Protein 3Q69 (pdb70)

Nearest PDB structures (foldseek):
  3q69-assembly1_A  TM=1.010E+00  e=1.338E-18  Lactobacillus acidophilus
  2lfi-assembly1_A  TM=8.486E-01  e=1.215E-15  Lactobacillus acidophilus
  4mt5-assembly2_B  TM=7.818E-01  e=1.293E-05  Limosilactobacillus reuteri subsp. suis
  3i57-assembly2_B  TM=7.419E-01  e=9.147E-06  L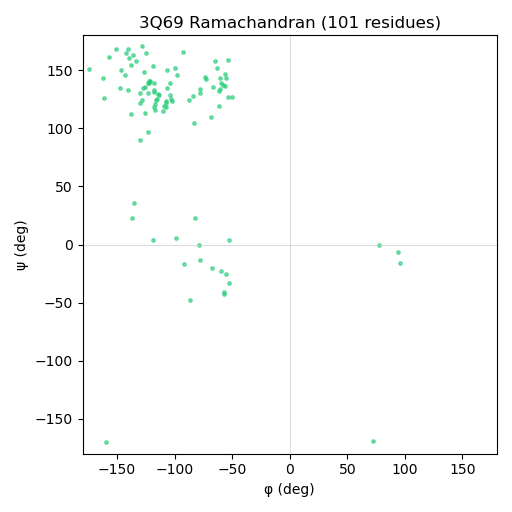imosilactobacillus reuteri
  4gex-assembly2_B  TM=3.179E-01  e=3.537E-01  Caenorhabditis elegans

Sequence (103 aa):
IEPIKRTQVVTQTIHYRYEDGAVAHDDHVVSLIFTQSGKRDLTNGKEIWDSKWSLTQTFEALPSPVIIGYTADKPVGPDEVTVDSKNFLDKQNREETVIYSAN

B-factor: mean 25.32, std 8.47, range [8.2, 62.04]

InterPro domains:
  IPR041495 Mub B2-like domain [PF17966] (75-165)
  IPR041495 Mub B2-like domain [PF17966] (186-284)

Secondary structure (DSSP, 8-state):
-EEEEEEEEEEEEEEEEETTS-EEEEEEEEEEEEEEEEEE-TTT--EE--TT-EEEEEE---PPPP-TTEEES-----EEEEEEGGGTT----EEEEEEEEE-

Foldseek 3Di:
DAKDKDKDKAKEWEFEAAPVRHGPDDIDMDMDMDMFMWDADPPPGDTDGDQFAKDKDWDDDDQDDDDPQKDWPPSDDRDIDMAGPVCNPDHDYHYDYIYIYGD

Organism: Lactobacillus acidophilus (strain ATCC 700396 / NCK56 / N2 / NCFM) (NCBI:txid272621)

Radius of gyration: 19.58 Å; Cα contacts (8 Å, |Δi|>4): 209; chains: 1; bounding box: 27×24×64 Å

CATH classification: 2.60.40.4300

Solvent-accessible surface area: 6991 Å² total

Structure (mmCIF, N/CA/C/O backbone):
data_3Q69
#
_entry.id   3Q69
#
_cell.length_a   61.789
_cell.length_b   24.855
_cell.length_c   83.363
_cell.angle_alpha   90.00
_cell.angle_beta   108.53
_cell.angle_gamma   90.00
#
_symmetry.space_group_name_H-M   'C 1 2 1'
#
loop_
_entity.id
_entity.type
_entity.pdbx_description
1 polymer 'probable Zn binding protein'
2 water water
#
loop_
_atom_site.group_PDB
_atom_site.id
_atom_site.type_symbol
_atom_site.label_atom_id
_atom_site.label_alt_id
_atom_site.label_comp_id
_atom_site.label_asym_id
_atom_site.label_entity_id
_atom_site.label_seq_id
_atom_site.pdbx_PDB_ins_code
_atom_site.Cartn_x
_atom_site.Cartn_y
_atom_site.Cartn_z
_atom_site.occupancy
_atom_site.B_iso_or_equiv
_atom_site.auth_seq_id
_atom_site.auth_comp_id
_atom_site.auth_asym_id
_atom_site.auth_atom_id
_atom_site.pdbx_PDB_model_num
ATOM 9 N N . ILE A 1 2 ? 20.315 20.769 17.739 1.00 31.27 2 ILE A N 1
ATOM 10 C CA . ILE A 1 2 ? 19.497 20.550 18.923 1.00 28.79 2 ILE A CA 1
ATOM 11 C C . ILE A 1 2 ? 20.184 21.075 20.185 1.00 26.53 2 ILE A C 1
ATOM 12 O O . ILE A 1 2 ? 21.416 21.206 20.238 1.00 27.43 2 ILE A O 1
ATOM 17 N N . GLU A 1 3 ? 19.377 21.356 21.205 1.00 23.82 3 GLU A N 1
ATOM 18 C CA . GLU A 1 3 ? 19.893 21.844 22.473 1.00 21.68 3 GLU A CA 1
ATOM 19 C C . GLU A 1 3 ? 19.375 20.952 23.599 1.00 22.42 3 GLU A C 1
ATOM 20 O O . GLU A 1 3 ? 18.274 20.384 23.515 1.00 19.23 3 GLU A O 1
ATOM 26 N N . PRO A 1 4 ? 20.171 20.798 24.665 1.00 20.54 4 PRO A N 1
ATOM 27 C CA . PRO A 1 4 ? 19.730 19.966 25.779 1.00 21.65 4 PRO A CA 1
ATOM 28 C C . PRO A 1 4 ? 18.648 20.665 26.599 1.00 20.43 4 PRO A C 1
ATOM 29 O O . PRO A 1 4 ? 18.655 21.895 26.757 1.00 21.92 4 PRO A O 1
ATOM 33 N N . ILE A 1 5 ? 17.705 19.877 27.099 1.00 19.21 5 ILE A N 1
ATOM 34 C CA . ILE A 1 5 ? 16.629 20.402 27.931 1.00 17.19 5 ILE A CA 1
ATOM 35 C C . ILE A 1 5 ? 16.418 19.354 29.026 1.00 18.07 5 ILE A C 1
ATOM 36 O O . ILE A 1 5 ? 16.957 18.244 28.943 1.00 17.15 5 ILE A O 1
ATOM 41 N N . LYS A 1 6 ? 15.662 19.700 30.058 1.00 17.90 6 LYS A N 1
ATOM 42 C CA . LYS A 1 6 ? 15.436 18.758 31.138 1.00 15.55 6 LYS A CA 1
ATOM 43 C C . LYS A 1 6 ? 14.165 19.097 31.885 1.00 16.35 6 LYS A C 1
ATOM 44 O O . LYS A 1 6 ? 13.622 20.205 31.755 1.00 14.55 6 LYS A O 1
ATOM 50 N N . ARG A 1 7 ? 13.653 18.119 32.623 1.00 13.83 7 ARG A N 1
ATOM 51 C CA . ARG A 1 7 ? 12.444 18.334 33.406 1.00 15.16 7 ARG A CA 1
ATOM 52 C C . ARG A 1 7 ? 12.578 17.563 34.712 1.00 17.08 7 ARG A C 1
ATOM 53 O O . ARG A 1 7 ? 13.186 16.496 34.760 1.00 13.28 7 ARG A O 1
ATOM 61 N N . THR A 1 8 ? 12.009 18.124 35.774 1.00 15.55 8 THR A N 1
ATOM 62 C CA . THR A 1 8 ? 12.088 17.526 37.098 1.00 15.89 8 THR A CA 1
ATOM 63 C C . THR A 1 8 ? 10.752 17.243 37.770 1.00 17.61 8 THR A C 1
ATOM 64 O O . THR A 1 8 ? 9.820 18.027 37.707 1.00 18.19 8 THR A O 1
ATOM 68 N N . GLN A 1 9 ? 10.685 16.092 38.412 1.00 17.05 9 GLN A N 1
ATOM 69 C CA . GLN A 1 9 ? 9.520 15.655 39.152 1.00 18.83 9 GLN A CA 1
ATOM 70 C C . GLN A 1 9 ? 10.034 15.404 40.562 1.00 17.90 9 GLN A C 1
ATOM 71 O O . GLN A 1 9 ? 11.043 14.738 40.745 1.00 17.32 9 GLN A O 1
ATOM 77 N N . VAL A 1 10 ? 9.351 15.960 41.554 1.00 16.20 10 VAL A N 1
ATOM 78 C CA . VAL A 1 10 ? 9.731 15.775 42.941 1.00 16.47 10 VAL A CA 1
ATOM 79 C C . VAL A 1 10 ? 8.617 15.033 43.663 1.00 16.85 10 VAL A C 1
ATOM 80 O O . VAL A 1 10 ? 7.481 15.477 43.641 1.00 17.21 10 VAL A O 1
ATOM 84 N N . VAL A 1 11 ? 8.946 13.908 44.292 1.00 15.88 11 VAL A N 1
ATOM 85 C CA . VAL A 1 11 ? 7.966 13.141 45.034 1.00 14.34 11 VAL A CA 1
ATOM 86 C C . VAL A 1 11 ? 8.339 13.177 46.501 1.00 16.21 11 VAL A C 1
ATOM 87 O O . VAL A 1 11 ? 9.468 12.882 46.865 1.00 15.46 11 VAL A O 1
ATOM 91 N N . THR A 1 12 ? 7.390 13.524 47.355 1.00 17.56 12 THR A N 1
ATOM 92 C CA . THR A 1 12 ? 7.706 13.593 48.759 1.00 19.00 12 THR A CA 1
ATOM 93 C C . THR A 1 12 ? 6.883 12.625 49.583 1.00 18.30 12 THR A C 1
ATOM 94 O O . THR A 1 12 ? 5.788 12.249 49.217 1.00 20.57 12 THR A O 1
ATOM 98 N N . GLN A 1 13 ? 7.439 12.233 50.717 1.00 17.96 13 GLN A N 1
ATOM 99 C CA . GLN A 1 13 ? 6.780 11.334 51.648 1.00 20.79 13 GLN A CA 1
ATOM 100 C C . GLN A 1 13 ? 6.576 12.089 52.956 1.00 21.05 13 GLN A C 1
ATOM 101 O O . GLN A 1 13 ? 7.533 12.567 53.551 1.00 21.18 13 GLN A O 1
ATOM 107 N N . THR A 1 14 ? 5.324 12.207 53.383 1.00 21.03 14 THR A N 1
ATOM 108 C CA . THR A 1 14 ? 4.991 12.901 54.623 1.00 19.77 14 THR A CA 1
ATOM 109 C C . THR A 1 14 ? 4.351 11.940 55.609 1.00 19.71 14 THR A C 1
ATOM 110 O O . THR A 1 14 ? 3.270 11.421 55.372 1.00 19.40 14 THR A O 1
ATOM 114 N N . ILE A 1 15 ? 5.037 11.718 56.722 1.00 20.87 15 ILE A N 1
ATOM 115 C CA . ILE A 1 15 ? 4.567 10.829 57.772 1.00 21.12 15 ILE A CA 1
ATOM 116 C C . ILE A 1 15 ? 4.098 11.609 59.003 1.00 22.20 15 ILE A C 1
ATOM 117 O O . ILE A 1 15 ? 4.866 12.366 59.600 1.00 22.94 15 ILE A O 1
ATOM 122 N N . HIS A 1 16 ? 2.838 11.408 59.381 1.00 22.13 16 HIS A N 1
ATOM 123 C CA . HIS A 1 16 ? 2.258 12.086 60.533 1.00 23.07 16 HIS A CA 1
ATOM 124 C C . HIS A 1 16 ? 2.299 11.155 61.737 1.00 24.27 16 HIS A C 1
ATOM 125 O O . HIS A 1 16 ? 2.158 9.928 61.600 1.00 22.33 16 HIS A O 1
ATOM 132 N N . TYR A 1 17 ? 2.501 11.739 62.915 1.00 24.81 17 TYR A N 1
ATOM 133 C CA . TYR A 1 17 ? 2.554 10.969 64.148 1.00 25.55 17 TYR A CA 1
ATOM 134 C C . TYR A 1 17 ? 1.549 11.569 65.124 1.00 26.30 17 TYR A C 1
ATOM 135 O O . TYR A 1 17 ? 1.705 12.696 65.568 1.00 26.71 17 TYR A O 1
ATOM 144 N N . ARG A 1 18 ? 0.507 10.808 65.432 1.00 27.48 18 ARG A N 1
ATOM 145 C CA . ARG A 1 18 ? -0.535 11.259 66.340 1.00 28.36 18 ARG A CA 1
ATOM 146 C C . ARG A 1 18 ? -0.950 10.184 67.341 1.00 28.82 18 ARG A C 1
ATOM 147 O O . ARG A 1 18 ? -0.658 8.992 67.165 1.00 27.48 18 ARG A O 1
ATOM 155 N N . TYR A 1 19 ? -1.624 10.618 68.402 1.00 29.77 19 TYR A N 1
ATOM 156 C CA . TYR A 1 19 ? -2.128 9.698 69.416 1.00 30.59 19 TYR A CA 1
ATOM 157 C C . TYR A 1 19 ? -3.546 9.378 68.959 1.00 31.01 19 TYR A C 1
ATOM 158 O O . TYR A 1 19 ? -4.084 10.068 68.091 1.00 29.97 19 TYR A O 1
ATOM 167 N N . GLU A 1 20 ? -4.149 8.338 69.524 1.00 33.65 20 GLU A N 1
ATOM 168 C CA . GLU A 1 20 ? -5.508 7.961 69.146 1.00 34.63 20 GLU A CA 1
ATOM 169 C C . GLU A 1 20 ? -6.485 9.127 69.235 1.00 33.98 20 GLU A C 1
ATOM 170 O O . GLU A 1 20 ? -7.421 9.216 68.442 1.00 33.45 20 GLU A O 1
ATOM 176 N N . ASP A 1 21 ? -6.255 10.025 70.189 1.00 33.11 21 ASP A N 1
ATOM 177 C CA . ASP A 1 21 ? -7.127 11.175 70.378 1.00 33.79 21 ASP A CA 1
ATOM 178 C C . ASP A 1 21 ? -6.877 12.295 69.372 1.00 33.92 21 ASP A C 1
ATOM 179 O O . ASP A 1 21 ? -7.542 13.334 69.413 1.00 33.97 21 ASP A O 1
ATOM 184 N N . GLY A 1 22 ? -5.912 12.088 68.480 1.00 33.47 22 GLY A N 1
ATOM 185 C CA . GLY A 1 22 ? -5.627 13.079 67.458 1.00 33.73 22 GLY A CA 1
ATOM 186 C C . GLY A 1 22 ? -4.521 14.043 67.834 1.00 34.93 22 GLY A C 1
ATOM 187 O O . GLY A 1 22 ? -4.093 14.866 67.028 1.00 35.31 22 GLY A O 1
ATOM 188 N N . ALA A 1 23 ? -4.059 13.953 69.073 1.00 34.76 23 ALA A N 1
ATOM 189 C CA . ALA A 1 23 ? -2.995 14.828 69.549 1.00 34.66 23 ALA A CA 1
ATOM 190 C C . ALA A 1 23 ? -1.703 14.505 68.814 1.00 34.12 23 ALA A C 1
ATOM 191 O O . ALA A 1 23 ? -1.362 13.340 68.637 1.00 33.36 23 ALA A O 1
ATOM 193 N N . VAL A 1 24 ? -0.999 15.540 68.373 1.00 32.89 24 VAL A N 1
ATOM 194 C CA . VAL A 1 24 ? 0.263 15.358 67.667 1.00 34.34 24 VAL A CA 1
ATOM 195 C C . VAL A 1 24 ? 1.244 14.668 68.597 1.00 33.57 24 VAL A C 1
ATOM 196 O O . VAL A 1 24 ? 1.575 15.195 69.662 1.00 33.70 24 VAL A O 1
ATOM 200 N N . ALA A 1 25 ? 1.709 13.489 68.200 1.00 32.27 25 ALA A N 1
ATOM 201 C CA . ALA A 1 25 ? 2.638 12.749 69.032 1.00 32.12 25 ALA A CA 1
ATOM 202 C C . ALA A 1 25 ? 4.102 13.036 68.717 1.00 32.75 25 ALA A C 1
ATOM 203 O O . ALA A 1 25 ? 4.977 12.734 69.529 1.00 32.79 25 ALA A O 1
ATOM 205 N N . HIS A 1 26 ? 4.368 13.619 67.551 1.00 33.05 26 HIS A N 1
ATOM 206 C CA . HIS A 1 26 ? 5.738 13.926 67.154 1.00 33.31 26 HIS A CA 1
ATOM 207 C C . HIS A 1 26 ? 5.739 14.707 65.832 1.00 33.46 26 HIS A C 1
ATOM 208 O O . HIS A 1 26 ? 4.828 14.540 65.007 1.00 34.42 26 HIS A O 1
ATOM 215 N N . ASP A 1 27 ? 6.750 15.547 65.613 1.00 31.42 27 ASP A N 1
ATOM 216 C CA . ASP A 1 27 ? 6.807 16.323 64.368 1.00 30.69 27 ASP A CA 1
ATOM 217 C C . ASP A 1 27 ? 6.755 15.408 63.142 1.00 28.48 27 ASP A C 1
ATOM 218 O O . ASP A 1 27 ? 7.282 14.292 63.155 1.00 27.00 27 ASP A O 1
ATOM 223 N N . ASP A 1 28 ? 6.140 15.901 62.076 1.00 27.46 28 ASP A N 1
ATOM 224 C CA . ASP A 1 28 ? 6.021 15.129 60.858 1.00 27.78 28 ASP A CA 1
ATOM 225 C C . ASP A 1 28 ? 7.406 14.846 60.280 1.00 26.61 28 ASP A C 1
ATOM 226 O O . ASP A 1 28 ? 8.350 15.621 60.489 1.00 23.59 28 ASP A O 1
ATOM 231 N N . HIS A 1 29 ? 7.519 13.732 59.559 1.00 25.01 29 HIS A N 1
ATOM 232 C CA . HIS A 1 29 ? 8.776 13.368 58.926 1.00 24.43 29 HIS A CA 1
ATOM 233 C C . HIS A 1 29 ? 8.591 13.536 57.433 1.00 23.74 29 HIS A C 1
ATOM 234 O O . HIS A 1 29 ? 7.777 12.854 56.831 1.00 23.16 29 HIS A O 1
ATOM 241 N N . VAL A 1 30 ? 9.318 14.476 56.843 1.00 22.27 30 VAL A N 1
ATOM 242 C CA . VAL A 1 30 ? 9.212 14.719 55.411 1.00 21.91 30 VAL A CA 1
ATOM 243 C C . VAL A 1 30 ? 10.523 14.472 54.696 1.00 22.15 30 VAL A C 1
ATOM 244 O O . VAL A 1 30 ? 11.572 14.901 55.165 1.00 22.72 30 VAL A O 1
ATOM 248 N N . VAL A 1 31 ? 10.446 13.745 53.581 1.00 22.01 31 VAL A N 1
ATOM 249 C CA . VAL A 1 31 ? 11.597 13.442 52.741 1.00 20.13 31 VAL A CA 1
ATOM 250 C C . VAL A 1 31 ? 11.163 13.556 51.293 1.00 17.62 31 VAL A C 1
ATOM 251 O O . VAL A 1 31 ? 9.976 13.462 50.954 1.00 16.39 31 VAL A O 1
ATOM 255 N N . SER A 1 32 ? 12.141 13.714 50.425 1.00 18.71 32 SER A N 1
ATOM 256 C CA . SER A 1 32 ? 11.823 13.908 49.035 1.00 18.77 32 SER A CA 1
ATOM 257 C C . SER A 1 32 ? 12.708 13.133 48.095 1.00 17.71 32 SER A C 1
ATOM 258 O O . SER A 1 32 ? 13.842 12.799 48.420 1.00 16.43 32 SER A O 1
ATOM 261 N N . LEU A 1 33 ? 12.179 12.853 46.915 1.00 14.35 33 LEU A N 1
ATOM 262 C CA . LEU A 1 33 ? 12.926 12.134 45.893 1.00 14.15 33 LEU A CA 1
ATOM 263 C C . LEU A 1 33 ? 12.806 12.997 44.642 1.00 12.94 33 LEU A C 1
ATOM 264 O O . LEU A 1 33 ? 11.702 13.341 44.195 1.00 15.66 33 LEU A O 1
ATOM 269 N N . ILE A 1 34 ? 13.951 13.364 44.085 1.00 13.25 34 ILE A N 1
ATOM 270 C CA . ILE A 1 34 ? 13.983 14.222 42.910 1.00 13.43 34 ILE A CA 1
ATOM 271 C C . ILE A 1 34 ? 14.378 13.422 41.664 1.00 13.33 34 ILE A C 1
ATOM 272 O O . ILE A 1 34 ? 15.420 12.782 41.619 1.00 12.15 34 ILE A O 1
ATOM 277 N N . PHE A 1 35 ? 13.515 13.476 40.656 1.00 11.05 35 PHE A N 1
ATOM 278 C CA . PHE A 1 35 ? 13.700 12.763 39.397 1.00 12.13 35 PHE A CA 1
ATOM 279 C C . PHE A 1 35 ? 13.878 13.763 38.254 1.00 10.73 35 PHE A C 1
ATOM 280 O O . PHE A 1 35 ? 13.031 14.641 38.036 1.00 8.92 35 PHE A O 1
ATOM 288 N N . THR A 1 36 ? 14.969 13.628 37.513 1.00 8.20 36 THR A N 1
ATOM 289 C CA . THR A 1 36 ? 15.226 14.545 36.420 1.00 10.96 36 THR A CA 1
ATOM 290 C C . THR A 1 36 ? 15.564 13.804 35.144 1.00 12.29 36 THR A C 1
ATOM 291 O O . THR A 1 36 ? 16.508 13.025 35.103 1.00 15.01 36 THR A O 1
ATOM 295 N N . GLN A 1 37 ? 14.773 14.039 34.104 1.00 11.51 37 GLN A N 1
ATOM 296 C CA . GLN A 1 37 ? 15.011 13.429 32.804 1.00 13.81 37 GLN A CA 1
ATOM 297 C C . GLN A 1 37 ? 15.603 14.456 31.855 1.00 16.09 37 GLN A C 1
ATOM 298 O O . GLN A 1 37 ? 15.192 15.632 31.853 1.00 14.58 37 GLN A O 1
ATOM 304 N N . SER A 1 38 ? 16.588 14.018 31.073 1.00 14.32 38 SER A N 1
ATOM 305 C CA . SER A 1 38 ? 17.233 14.871 30.084 1.00 16.28 38 SER A CA 1
ATOM 306 C C . SER A 1 38 ? 16.652 14.590 28.701 1.00 17.49 38 SER A C 1
ATOM 307 O O . SER A 1 38 ? 16.181 13.498 28.413 1.00 19.66 38 SER A O 1
ATOM 310 N N . GLY A 1 39 ? 16.689 15.601 27.847 1.00 14.22 39 GLY A N 1
ATOM 311 C CA . GLY A 1 39 ? 16.164 15.474 26.501 1.00 15.50 39 GLY A CA 1
ATOM 312 C C . GLY A 1 39 ? 16.767 16.545 25.609 1.00 15.20 39 GLY A C 1
ATOM 313 O O . GLY A 1 39 ? 17.699 17.241 25.995 1.00 15.18 39 GLY A O 1
ATOM 314 N N . LYS A 1 40 ? 16.222 16.686 24.408 1.00 18.14 40 LYS A N 1
ATOM 315 C CA . LYS A 1 40 ? 16.715 17.674 23.468 1.00 19.00 40 LYS A CA 1
ATOM 316 C C . LYS A 1 40 ? 15.559 18.449 22.860 1.00 18.10 40 LYS A C 1
ATOM 317 O O . LYS A 1 40 ? 14.431 17.983 22.852 1.00 18.37 40 LYS A O 1
ATOM 323 N N . ARG A 1 41 ? 15.859 19.636 22.352 1.00 15.89 41 ARG A N 1
ATOM 324 C CA . ARG A 1 41 ? 14.877 20.462 21.677 1.00 16.29 41 ARG A CA 1
ATOM 325 C C . ARG A 1 41 ? 15.473 20.820 20.323 1.00 16.20 41 ARG A C 1
ATOM 326 O O . ARG A 1 41 ? 16.637 21.185 20.225 1.00 18.77 41 ARG A O 1
ATOM 334 N N . ASP A 1 42 ? 14.676 20.710 19.276 1.00 17.54 42 ASP A N 1
ATOM 335 C CA . ASP A 1 42 ? 15.162 21.050 17.959 1.00 19.94 42 ASP A CA 1
ATOM 336 C C . ASP A 1 42 ? 15.146 22.581 17.894 1.00 21.24 42 ASP A C 1
ATOM 337 O O . ASP A 1 42 ? 14.150 23.226 18.237 1.00 19.87 42 ASP A O 1
ATOM 342 N N . LEU A 1 43 ? 16.262 23.164 17.472 1.00 23.22 43 LEU A N 1
ATOM 343 C CA . LEU A 1 43 ? 16.364 24.614 17.401 1.00 24.56 43 LEU A CA 1
ATOM 344 C C . LEU A 1 43 ? 15.644 25.180 16.177 1.00 25.20 43 LEU A C 1
ATOM 345 O O . LEU A 1 43 ? 15.388 26.383 16.091 1.00 23.83 43 LEU A O 1
ATOM 350 N N . THR A 1 44 ? 15.294 24.297 15.245 1.00 25.55 44 THR A N 1
ATOM 351 C CA . THR A 1 44 ? 14.631 24.697 14.011 1.00 26.05 44 THR A CA 1
ATOM 352 C C . THR A 1 44 ? 13.115 24.801 14.109 1.00 26.05 44 THR A C 1
ATOM 353 O O . THR A 1 44 ? 12.539 25.793 13.677 1.00 25.36 44 THR A O 1
ATOM 357 N N . ASN A 1 45 ? 12.472 23.786 14.680 1.00 24.23 45 ASN A N 1
ATOM 358 C CA . ASN A 1 45 ? 11.017 23.775 14.780 1.00 22.93 45 ASN A CA 1
ATOM 359 C C . ASN A 1 45 ? 10.453 23.730 16.199 1.00 21.73 45 ASN A C 1
ATOM 360 O O . ASN A 1 45 ? 9.238 23.641 16.378 1.00 23.10 45 ASN A O 1
ATOM 365 N N . GLY A 1 46 ? 11.326 23.779 17.200 1.00 19.17 46 GLY A N 1
ATOM 366 C CA . GLY A 1 46 ? 10.869 23.756 18.582 1.00 17.99 46 GLY A CA 1
ATOM 367 C C . GLY A 1 46 ? 10.435 22.412 19.161 1.00 18.51 46 GLY A C 1
ATOM 368 O O . GLY A 1 46 ? 10.076 22.335 20.327 1.00 21.11 46 GLY A O 1
ATOM 369 N N . LYS A 1 47 ? 10.481 21.346 18.376 1.00 16.16 47 LYS A N 1
ATOM 370 C CA . LYS A 1 47 ? 10.095 20.029 18.876 1.00 19.25 47 LYS A CA 1
ATOM 371 C C . LYS A 1 47 ? 10.979 19.563 20.043 1.00 16.72 47 LYS A C 1
ATOM 372 O O . LYS A 1 47 ? 12.206 19.626 19.984 1.00 14.56 47 LYS A O 1
ATOM 378 N N . GLU A 1 48 ? 10.345 19.094 21.106 1.00 17.57 48 GLU A N 1
ATOM 379 C CA . GLU A 1 48 ? 11.069 18.609 22.267 1.00 19.39 48 GLU A CA 1
ATOM 380 C C . GLU A 1 48 ? 11.050 17.088 22.189 1.00 19.80 48 GLU A C 1
ATOM 381 O O . GLU A 1 48 ? 9.989 16.480 22.119 1.00 20.58 48 GLU A O 1
ATOM 387 N N . ILE A 1 49 ? 12.229 16.477 22.191 1.00 19.35 49 ILE A N 1
ATOM 388 C CA . ILE A 1 49 ? 12.327 15.029 22.075 1.00 20.16 49 ILE A CA 1
ATOM 389 C C . ILE A 1 49 ? 12.723 14.338 23.370 1.00 18.55 49 ILE A C 1
ATOM 390 O O . I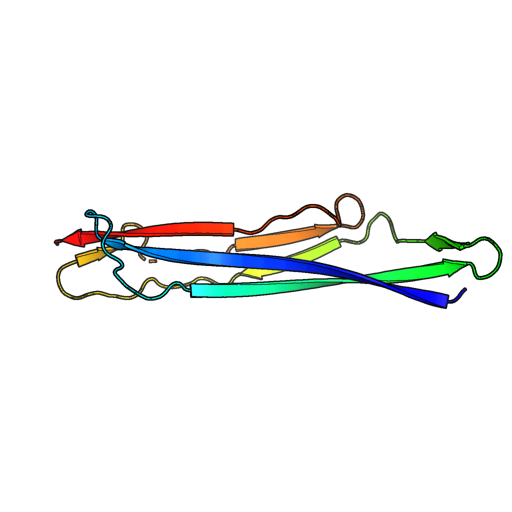LE A 1 49 ? 13.790 14.598 23.912 1.00 14.65 49 ILE A O 1
ATOM 395 N N . TRP A 1 50 ? 11.838 13.484 23.875 1.00 18.70 50 TRP A N 1
ATOM 396 C CA . TRP A 1 50 ? 12.102 12.755 25.113 1.00 21.41 50 TRP A CA 1
ATOM 397 C C . TRP A 1 50 ? 12.130 11.244 24.870 1.00 23.08 50 TRP A C 1
ATOM 398 O O . TRP A 1 50 ? 11.308 10.738 24.125 1.00 23.62 50 TRP A O 1
ATOM 409 N N . ASP A 1 51 ? 13.064 10.520 25.485 1.00 25.46 51 ASP A N 1
ATOM 410 C CA . ASP A 1 51 ? 13.101 9.067 25.297 1.00 25.97 51 ASP A CA 1
ATOM 411 C C . ASP A 1 51 ? 11.866 8.451 25.960 1.00 26.89 51 ASP A C 1
ATOM 412 O O . ASP A 1 51 ? 11.752 8.409 27.189 1.00 25.97 51 ASP A O 1
ATOM 417 N N . SER A 1 52 ? 10.952 7.968 25.127 1.00 27.27 52 SER A N 1
ATOM 418 C CA . SER A 1 52 ? 9.700 7.375 25.582 1.00 28.38 52 SER A CA 1
ATOM 419 C C . SER A 1 52 ? 9.809 6.224 26.574 1.00 27.86 52 SER A C 1
ATOM 420 O O . SER A 1 52 ? 8.876 5.973 27.359 1.00 27.98 52 SER A O 1
ATOM 423 N N . LYS A 1 53 ? 10.943 5.533 26.549 1.00 27.65 53 LYS A N 1
ATOM 424 C CA . LYS A 1 53 ? 11.143 4.395 27.431 1.00 27.57 53 LYS A CA 1
ATOM 425 C C . LYS A 1 53 ? 11.963 4.744 28.673 1.00 26.62 53 LYS A C 1
ATOM 426 O O . LYS A 1 53 ? 12.300 3.857 29.452 1.00 25.57 53 LYS A O 1
ATOM 432 N N . TRP A 1 54 ? 12.281 6.027 28.861 1.00 23.30 54 TRP A N 1
ATOM 433 C CA . TRP A 1 54 ? 13.042 6.459 30.033 1.00 21.82 54 TRP A CA 1
ATOM 434 C C . TRP A 1 54 ? 12.232 6.108 31.265 1.00 17.51 54 TRP A C 1
ATOM 435 O O . TRP A 1 54 ? 11.019 6.235 31.286 1.00 15.96 54 TRP A O 1
ATOM 446 N N . SER A 1 55 ? 12.927 5.708 32.314 1.00 16.65 55 SER A N 1
ATOM 447 C CA . SER A 1 55 ? 12.288 5.318 33.562 1.00 15.62 55 SER A CA 1
ATOM 448 C C . SER A 1 55 ? 13.334 5.347 34.679 1.00 14.77 55 SER A C 1
ATOM 449 O O . SER A 1 55 ? 14.483 5.001 34.459 1.00 14.68 55 SER A O 1
ATOM 452 N N . LEU A 1 56 ? 12.924 5.760 35.871 1.00 12.43 56 LEU A N 1
ATOM 453 C CA . LEU A 1 56 ? 13.835 5.859 36.991 1.00 11.20 56 LEU A CA 1
ATOM 454 C C . LEU A 1 56 ? 13.089 5.559 38.275 1.00 11.65 56 LEU A C 1
ATOM 455 O O . LEU A 1 56 ? 11.983 6.043 38.526 1.00 13.38 56 LEU A O 1
ATOM 460 N N . THR A 1 57 ? 13.728 4.746 39.096 1.00 12.83 57 THR A N 1
ATOM 461 C CA . THR A 1 57 ? 13.158 4.328 40.346 1.00 12.88 57 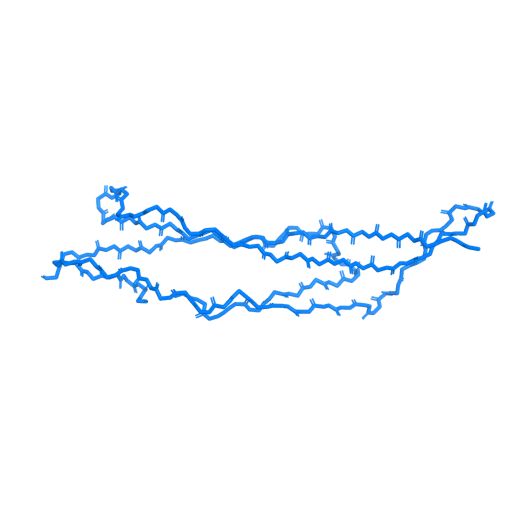THR A CA 1
ATOM 462 C C . THR A 1 57 ? 14.067 4.703 41.493 1.00 11.42 57 THR A C 1
ATOM 463 O O . THR A 1 57 ? 15.296 4.614 41.384 1.00 10.26 57 THR A O 1
ATOM 467 N N . GLN A 1 58 ? 13.464 5.137 42.594 1.00 9.33 58 GLN A N 1
ATOM 468 C CA . GLN A 1 58 ? 14.228 5.504 43.787 1.00 12.21 58 GLN A CA 1
ATOM 469 C C . GLN A 1 58 ? 13.383 5.013 44.972 1.00 14.16 58 GLN A C 1
ATOM 470 O O . GLN A 1 58 ? 12.180 4.748 44.839 1.00 13.69 58 GLN A O 1
ATOM 476 N N . THR A 1 59 ? 14.001 4.946 46.138 1.00 17.74 59 THR A N 1
ATOM 477 C CA . THR A 1 59 ? 13.301 4.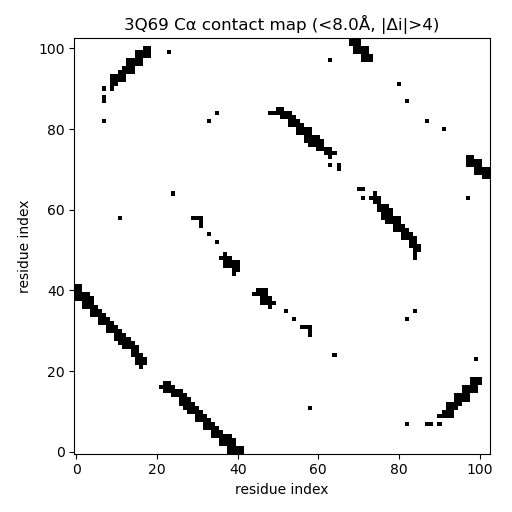452 47.305 1.00 19.48 59 THR A CA 1
ATOM 478 C C . THR A 1 59 ? 13.311 5.359 48.508 1.00 20.01 59 THR A C 1
ATOM 479 O O . THR A 1 59 ? 14.343 5.916 48.873 1.00 22.27 59 THR A O 1
ATOM 483 N N . PHE A 1 60 ? 12.142 5.492 49.115 1.00 19.73 60 PHE A N 1
ATOM 484 C CA . PHE A 1 60 ? 11.977 6.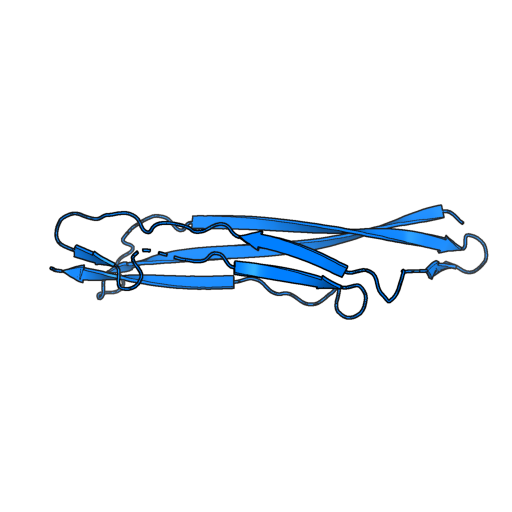242 50.348 1.00 19.52 60 PHE A CA 1
ATOM 485 C C . PHE A 1 60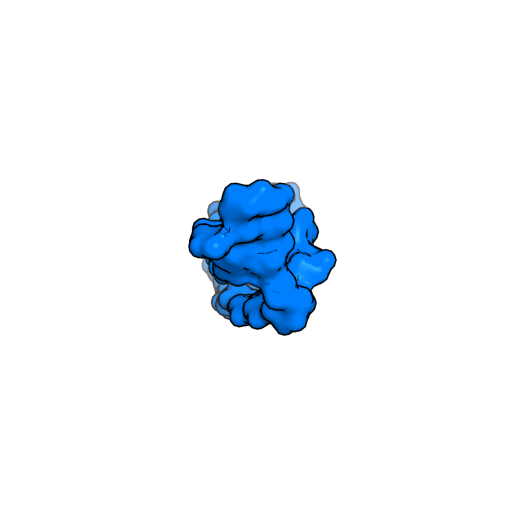 ? 12.384 5.163 51.357 1.00 20.72 60 PHE A C 1
ATOM 486 O O . PHE A 1 60 ? 11.618 4.225 51.591 1.00 21.50 60 PHE A O 1
ATOM 494 N N . GLU A 1 61 ? 13.581 5.263 51.926 1.00 19.81 61 GLU A N 1
ATOM 495 C CA . GLU A 1 61 ? 14.055 4.252 52.878 1.00 20.95 61 GLU A CA 1
ATOM 496 C C . GLU A 1 61 ? 13.116 3.980 54.057 1.00 20.47 61 GLU A C 1
ATOM 497 O O . GLU A 1 61 ? 12.275 4.816 54.413 1.00 18.73 61 GLU A O 1
ATOM 503 N N . ALA A 1 62 ? 13.291 2.808 54.666 1.00 19.37 62 ALA A N 1
ATOM 504 C CA . ALA A 1 62 ? 12.491 2.407 55.817 1.00 19.87 62 ALA A CA 1
ATOM 505 C C . ALA A 1 62 ? 12.640 3.486 56.883 1.00 19.88 62 ALA A C 1
ATOM 506 O O . ALA A 1 62 ? 13.741 3.972 57.128 1.00 17.94 62 ALA A O 1
ATOM 508 N N . LEU A 1 63 ? 11.528 3.855 57.510 1.00 19.84 63 LEU A N 1
ATOM 509 C CA . LEU A 1 63 ? 11.520 4.901 58.523 1.00 20.20 63 LEU A CA 1
ATOM 510 C C . LEU A 1 63 ? 10.957 4.364 59.837 1.00 21.14 63 LEU A C 1
ATOM 511 O O . LEU A 1 63 ? 9.738 4.288 60.023 1.00 20.07 63 LEU A O 1
ATOM 516 N N . PRO A 1 64 ? 11.837 3.954 60.760 1.00 22.49 64 PRO A N 1
ATOM 517 C CA . PRO A 1 64 ? 11.376 3.429 62.048 1.00 23.48 64 PRO A CA 1
ATOM 518 C C . PRO A 1 64 ? 10.571 4.501 62.786 1.00 23.97 64 PRO A C 1
ATOM 519 O O . PRO A 1 64 ? 10.984 5.653 62.874 1.00 24.26 64 PRO A O 1
ATOM 523 N N . SER A 1 65 ? 9.420 4.121 63.321 1.00 26.21 65 SER A N 1
ATOM 524 C CA . SER A 1 65 ? 8.582 5.077 64.043 1.00 27.49 65 SER A CA 1
ATOM 525 C C . SER A 1 65 ? 9.184 5.439 65.405 1.00 29.17 65 SER A C 1
ATOM 526 O O . SER A 1 65 ? 9.766 4.586 66.090 1.00 28.20 65 SER A O 1
ATOM 529 N N . PRO A 1 66 ? 9.064 6.710 65.809 1.00 29.68 66 PRO A N 1
ATOM 530 C CA . PRO A 1 66 ? 9.615 7.118 67.103 1.00 33.14 66 PRO A CA 1
ATOM 531 C C . PRO A 1 66 ? 9.003 6.303 68.228 1.00 34.90 66 PRO A C 1
ATOM 532 O O . PRO A 1 66 ? 7.801 6.054 68.239 1.00 36.21 66 PRO A O 1
ATOM 536 N N . VAL A 1 67 ? 9.836 5.877 69.167 1.00 37.05 67 VAL A N 1
ATOM 537 C CA . VAL A 1 67 ? 9.350 5.112 70.310 1.00 38.10 67 VAL A CA 1
ATOM 538 C C . VAL A 1 67 ? 8.932 6.094 71.391 1.00 37.83 67 VAL A C 1
ATOM 539 O O . VAL A 1 67 ? 9.716 6.951 71.797 1.00 37.22 67 VAL A O 1
ATOM 543 N N . ILE A 1 68 ? 7.685 5.978 71.835 1.00 38.00 68 ILE A N 1
ATOM 544 C CA . ILE A 1 68 ? 7.143 6.855 72.866 1.00 36.74 68 ILE A CA 1
ATOM 545 C C . ILE A 1 68 ? 6.760 6.014 74.077 1.00 36.98 68 ILE A C 1
ATOM 546 O O . ILE A 1 68 ? 5.909 5.119 73.989 1.00 36.45 68 ILE A O 1
ATOM 551 N N . ILE A 1 69 ? 7.410 6.298 75.200 1.00 36.90 69 ILE A N 1
ATOM 552 C CA . ILE A 1 69 ? 7.173 5.576 76.447 1.00 37.51 69 ILE A CA 1
ATOM 553 C C . ILE A 1 69 ? 5.696 5.563 76.848 1.00 36.59 69 ILE A C 1
ATOM 554 O O . ILE A 1 69 ? 5.061 6.612 76.933 1.00 36.49 69 ILE A O 1
ATOM 559 N N . GLY A 1 70 ? 5.160 4.369 77.093 1.00 35.21 70 GLY A N 1
ATOM 560 C CA . GLY A 1 70 ? 3.769 4.243 77.494 1.00 37.19 70 GLY A CA 1
ATOM 561 C C . GLY A 1 70 ? 2.804 3.945 76.364 1.00 36.83 70 GLY A C 1
ATOM 562 O O . GLY A 1 70 ? 1.671 3.524 76.612 1.00 37.65 70 GLY A O 1
ATOM 563 N N . TYR A 1 71 ? 3.248 4.152 75.126 1.00 37.42 71 TYR A N 1
ATOM 564 C CA . TYR A 1 71 ? 2.412 3.915 73.954 1.00 37.95 71 TYR A CA 1
ATOM 565 C C . TYR A 1 71 ? 3.103 3.030 72.934 1.00 38.89 71 TYR A C 1
ATOM 566 O O . TYR A 1 71 ? 4.290 2.735 73.057 1.00 38.76 71 TYR A O 1
ATOM 575 N N . THR A 1 72 ? 2.349 2.605 71.926 1.00 38.36 72 THR A N 1
ATOM 576 C CA . THR A 1 72 ? 2.887 1.759 70.867 1.00 39.04 72 THR A CA 1
ATOM 577 C C . THR A 1 72 ? 2.282 2.204 69.531 1.00 37.75 72 THR A C 1
ATOM 578 O O . THR A 1 72 ? 1.066 2.398 69.416 1.00 37.61 72 THR A O 1
ATOM 582 N N . ALA A 1 73 ? 3.136 2.365 68.523 1.00 36.57 73 ALA A N 1
ATOM 583 C CA . ALA A 1 73 ? 2.700 2.809 67.196 1.00 35.06 73 ALA A CA 1
ATOM 584 C C . ALA A 1 73 ? 2.065 1.680 66.396 1.00 34.18 73 ALA A C 1
ATOM 585 O O . ALA A 1 73 ? 2.613 0.575 66.341 1.00 33.45 73 ALA A O 1
ATOM 587 N N . ASP A 1 74 ? 0.919 1.953 65.773 1.00 31.49 74 ASP A N 1
ATOM 588 C CA . ASP A 1 74 ? 0.261 0.929 64.975 1.00 3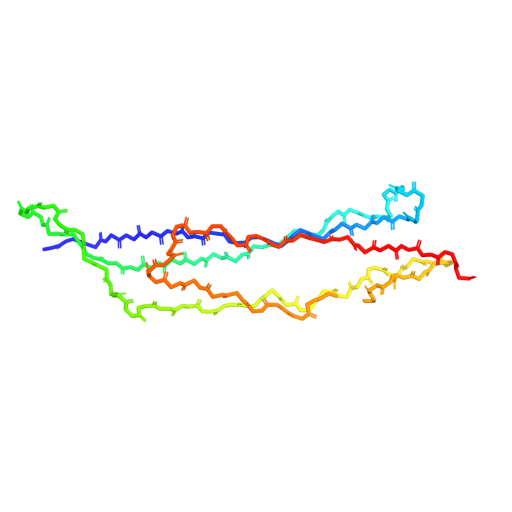0.77 74 ASP A CA 1
ATOM 589 C C . ASP A 1 74 ? 1.170 0.456 63.846 1.00 30.24 74 ASP A C 1
ATOM 590 O O . ASP A 1 74 ? 1.007 -0.643 63.340 1.00 29.52 74 ASP A O 1
ATOM 595 N N . LYS A 1 75 ? 2.133 1.290 63.467 1.00 28.69 75 LYS A N 1
ATOM 596 C CA . LYS A 1 75 ? 3.096 0.960 62.415 1.00 30.67 75 LYS A CA 1
ATOM 597 C C . LYS A 1 75 ? 4.505 1.256 62.952 1.00 30.97 75 LYS A C 1
ATOM 598 O O . LYS A 1 75 ? 5.028 2.362 62.790 1.00 29.59 75 LYS A O 1
ATOM 604 N N . PRO A 1 76 ? 5.140 0.257 63.590 1.00 31.87 76 PRO A N 1
ATOM 605 C CA . PRO A 1 76 ? 6.485 0.415 64.153 1.00 31.82 76 PRO A CA 1
ATOM 606 C C . PRO A 1 76 ? 7.508 0.942 63.148 1.00 32.06 76 PRO A C 1
ATOM 607 O O . PRO A 1 76 ? 8.511 1.545 63.524 1.00 31.73 76 PRO A O 1
ATOM 619 N N . VAL A 1 78 ? 7.733 2.447 58.819 1.00 27.04 78 VAL A N 1
ATOM 620 C CA . VAL A 1 78 ? 7.134 2.750 57.532 1.00 25.69 78 VAL A CA 1
ATOM 621 C C . VAL A 1 78 ? 8.110 2.506 56.390 1.00 25.20 78 VAL A C 1
ATOM 622 O O . VAL A 1 78 ? 9.314 2.654 56.559 1.00 25.47 78 VAL A O 1
ATOM 626 N N . GLY A 1 79 ? 7.582 2.141 55.225 1.00 24.62 79 GLY A N 1
ATOM 627 C CA . GLY A 1 79 ? 8.430 1.884 54.073 1.00 22.29 79 GLY A CA 1
ATOM 628 C C . GLY A 1 79 ? 9.181 0.587 54.250 1.00 22.16 79 GLY A C 1
ATOM 629 O O . GLY A 1 79 ? 8.852 -0.166 55.161 1.00 23.87 79 GLY A O 1
ATOM 630 N N . PRO A 1 80 ? 10.174 0.278 53.400 1.00 20.35 80 PRO A N 1
ATOM 631 C CA . PRO A 1 80 ? 10.639 1.093 52.269 1.00 19.87 80 PRO A CA 1
ATOM 632 C C . PRO A 1 80 ? 9.547 1.237 51.201 1.00 20.64 80 PRO A C 1
ATOM 633 O O . PRO A 1 80 ? 8.627 0.402 51.106 1.00 19.15 80 PRO A O 1
ATOM 637 N N . ASP A 1 81 ? 9.660 2.274 50.378 1.00 19.04 81 ASP A N 1
ATOM 638 C CA . ASP A 1 81 ? 8.664 2.515 49.341 1.00 19.72 81 ASP A CA 1
ATOM 639 C C . ASP A 1 81 ? 9.339 2.930 48.042 1.00 20.23 81 ASP A C 1
ATOM 640 O O . ASP A 1 81 ? 9.943 4.014 47.961 1.00 19.54 81 ASP A O 1
ATOM 645 N N . GLU A 1 82 ? 9.261 2.063 47.035 1.00 19.93 82 GLU A N 1
ATOM 646 C CA . GLU A 1 82 ? 9.869 2.358 45.744 1.00 18.04 82 GLU A CA 1
ATOM 647 C C . GLU A 1 82 ? 8.946 3.197 44.875 1.00 17.95 82 GLU A C 1
ATOM 648 O O . GLU A 1 82 ? 7.768 2.839 44.644 1.00 17.71 82 GLU A O 1
ATOM 654 N N . VAL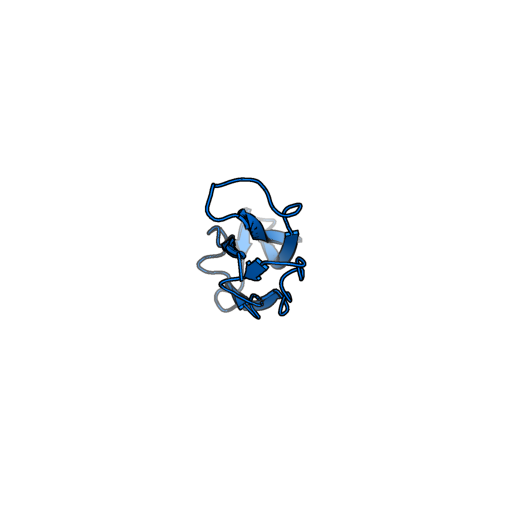 A 1 83 ? 9.494 4.305 44.377 1.00 14.35 83 VAL A N 1
ATOM 655 C CA . VAL A 1 83 ? 8.745 5.219 43.526 1.00 12.62 83 VAL A CA 1
ATOM 656 C C . VAL A 1 83 ? 9.398 5.279 42.157 1.00 12.92 83 VAL A C 1
ATOM 657 O O . VAL A 1 83 ? 10.601 5.433 42.054 1.00 10.21 83 VAL A O 1
ATOM 661 N N . THR A 1 84 ? 8.593 5.128 41.116 1.00 13.58 84 THR A N 1
ATOM 662 C CA . THR A 1 84 ? 9.080 5.167 39.754 1.00 14.85 84 THR A CA 1
ATOM 663 C C . THR A 1 84 ? 8.393 6.275 38.970 1.00 14.96 84 THR A C 1
ATOM 664 O O . THR A 1 84 ? 7.191 6.529 39.118 1.00 13.83 84 THR A O 1
ATOM 668 N N . VAL A 1 85 ? 9.187 6.942 38.144 1.00 15.45 85 VAL A N 1
ATOM 669 C CA . VAL A 1 85 ? 8.702 8.019 37.303 1.00 15.39 85 VAL A CA 1
ATOM 670 C C . VAL A 1 85 ? 9.217 7.671 35.922 1.00 15.16 85 VAL A C 1
ATOM 671 O O . VAL A 1 85 ? 10.389 7.367 35.750 1.00 17.65 85 VAL A O 1
ATOM 675 N N . ASP A 1 86 ? 8.338 7.696 34.939 1.00 16.35 86 ASP A N 1
ATOM 676 C CA . ASP A 1 86 ? 8.725 7.377 33.573 1.00 20.70 86 ASP A CA 1
ATOM 677 C C . ASP A 1 86 ? 8.333 8.534 32.664 1.00 21.41 86 ASP A C 1
ATOM 678 O O . ASP A 1 86 ? 7.543 9.423 33.027 1.00 21.48 86 ASP A O 1
ATOM 683 N N . SER A 1 87 ? 8.902 8.529 31.471 1.00 22.24 87 SER A N 1
ATOM 684 C CA . SER A 1 87 ? 8.624 9.592 30.522 1.00 24.13 87 SER A CA 1
ATOM 685 C C . SER A 1 87 ? 7.141 9.786 30.167 1.00 24.86 87 SER A C 1
ATOM 686 O O . SER A 1 87 ? 6.667 10.917 30.068 1.00 21.25 87 SER A O 1
ATOM 689 N N . LYS A 1 88 ? 6.411 8.687 29.995 1.00 25.99 88 LYS A N 1
ATOM 690 C CA . LYS A 1 88 ? 4.990 8.732 29.627 1.00 28.98 88 LYS A CA 1
ATOM 691 C C . LYS A 1 88 ? 4.025 9.279 30.660 1.00 30.15 88 LYS A C 1
ATOM 692 O O . LYS A 1 88 ? 2.912 9.671 30.315 1.00 32.90 88 LYS A O 1
ATOM 698 N N . ASN A 1 89 ? 4.430 9.298 31.920 1.00 28.49 89 ASN A N 1
ATOM 699 C CA . ASN A 1 89 ? 3.561 9.794 32.980 1.00 28.25 89 ASN A CA 1
ATOM 700 C C . ASN A 1 89 ? 4.409 10.694 33.868 1.00 24.57 89 ASN A C 1
ATOM 701 O O . ASN A 1 89 ? 4.216 10.755 35.090 1.00 24.78 89 ASN A O 1
ATOM 706 N N . PHE A 1 90 ? 5.332 11.416 33.242 1.00 22.15 90 PHE A N 1
ATOM 707 C CA . PHE A 1 90 ? 6.234 12.279 33.998 1.00 20.87 90 PHE A CA 1
ATOM 708 C C . PHE A 1 90 ? 5.546 13.330 34.866 1.00 24.04 90 PHE A C 1
ATOM 709 O O . PHE A 1 90 ? 5.918 13.536 36.028 1.00 23.06 90 PHE A O 1
ATOM 717 N N . LEU A 1 91 ? 4.521 13.972 34.315 1.00 25.00 91 LEU A N 1
ATOM 718 C CA . LEU A 1 91 ? 3.814 15.048 35.020 1.00 30.57 91 LEU A CA 1
ATOM 719 C C . LEU A 1 91 ? 2.746 14.627 36.025 1.00 32.54 91 LEU A C 1
ATOM 720 O O . LEU A 1 91 ? 1.846 15.415 36.329 1.00 34.54 91 LEU A O 1
ATOM 725 N N . ASP A 1 92 ? 2.827 13.409 36.548 1.00 32.94 92 ASP A N 1
ATOM 726 C CA . ASP A 1 92 ? 1.823 12.950 37.500 1.00 34.36 92 ASP A CA 1
ATOM 727 C C . ASP A 1 92 ? 2.329 12.833 38.936 1.00 34.56 92 ASP A C 1
ATOM 728 O O . ASP A 1 92 ? 3.235 12.069 39.224 1.00 33.46 92 ASP A O 1
ATOM 733 N N . LYS A 1 93 ? 1.716 13.598 39.832 1.00 34.92 93 LYS A N 1
ATOM 734 C CA . LYS A 1 93 ? 2.074 13.622 41.253 1.00 33.70 93 LYS A CA 1
ATOM 735 C C . LYS A 1 93 ? 1.910 12.243 41.890 1.00 31.06 93 LYS A C 1
ATOM 736 O O . LYS A 1 93 ? 0.928 11.551 41.629 1.00 30.12 93 LYS A O 1
ATOM 742 N N . GLN A 1 94 ? 2.862 11.866 42.742 1.00 26.97 94 GLN A N 1
ATOM 743 C CA . GLN A 1 94 ? 2.856 10.559 43.400 1.00 23.83 94 GLN A CA 1
ATOM 744 C C . GLN A 1 94 ? 3.230 10.645 44.871 1.00 20.82 94 GLN A C 1
ATOM 745 O O . GLN A 1 94 ? 3.674 9.661 45.463 1.00 17.78 94 GLN A O 1
ATOM 751 N N . ASN A 1 95 ? 3.052 11.820 45.460 1.00 20.62 95 ASN A N 1
ATOM 752 C CA . ASN A 1 95 ? 3.418 12.010 46.849 1.00 20.30 95 ASN A CA 1
ATOM 753 C C . ASN A 1 95 ? 2.747 11.006 47.790 1.00 19.93 95 ASN A C 1
ATOM 754 O O . ASN A 1 95 ? 1.608 10.631 47.597 1.00 19.66 95 ASN A O 1
ATOM 759 N N . ARG A 1 96 ? 3.475 10.573 48.807 1.00 20.94 96 ARG A N 1
ATOM 760 C CA . ARG A 1 96 ? 2.956 9.620 49.774 1.00 22.04 96 ARG A CA 1
ATOM 761 C C . ARG A 1 96 ? 2.684 10.384 51.063 1.00 23.89 96 ARG A C 1
ATOM 762 O O . ARG A 1 96 ? 3.366 11.379 51.377 1.00 19.73 96 ARG A O 1
ATOM 770 N N . GLU A 1 97 ? 1.697 9.904 51.810 1.00 23.91 97 GLU A N 1
ATOM 771 C CA . GLU A 1 97 ? 1.325 10.517 53.069 1.00 25.26 97 GLU A CA 1
ATOM 772 C C . GLU A 1 97 ? 0.526 9.550 53.925 1.00 24.25 97 GLU A C 1
ATOM 773 O O . GLU A 1 97 ? -0.456 8.972 53.474 1.00 24.51 97 GLU A O 1
ATOM 779 N N . GLU A 1 98 ? 0.970 9.340 55.155 1.00 22.91 98 GLU A N 1
ATOM 780 C CA . GLU A 1 98 ? 0.222 8.486 56.055 1.00 22.59 98 GLU A CA 1
ATOM 781 C C . GLU A 1 98 ? 0.415 8.899 57.507 1.00 22.27 98 GLU A C 1
ATOM 782 O O . GLU A 1 98 ? 1.272 9.727 57.844 1.00 19.99 98 GLU A O 1
ATOM 788 N N . THR A 1 99 ? -0.406 8.335 58.375 1.00 21.40 99 THR A N 1
ATOM 789 C CA . THR A 1 99 ? -0.313 8.655 59.777 1.00 21.28 99 THR A CA 1
ATOM 790 C C . THR A 1 99 ? -0.065 7.399 60.588 1.00 21.86 99 THR A C 1
ATOM 791 O O . THR A 1 99 ? -0.644 6.350 60.325 1.00 22.64 99 THR A O 1
ATOM 795 N N . VAL A 1 100 ? 0.809 7.528 61.576 1.00 20.53 100 VAL A N 1
ATOM 796 C CA . VAL A 1 100 ? 1.122 6.447 62.481 1.00 21.08 100 VAL A CA 1
ATOM 797 C C . VAL A 1 100 ? 0.382 6.806 63.764 1.00 22.61 100 VAL A C 1
ATOM 798 O O . VAL A 1 100 ? 0.533 7.919 64.270 1.00 23.51 100 VAL A O 1
ATOM 802 N N . ILE A 1 101 ? -0.400 5.871 64.301 1.00 22.99 101 ILE A N 1
ATOM 803 C CA . ILE A 1 101 ? -1.169 6.135 65.518 1.00 25.35 101 ILE A CA 1
ATOM 804 C C . ILE A 1 101 ? -0.602 5.430 66.757 1.00 24.76 101 ILE A C 1
ATOM 805 O O . ILE A 1 101 ? -0.266 4.242 66.726 1.00 26.07 101 ILE A O 1
ATOM 810 N N . TYR A 1 102 ? -0.513 6.167 67.859 1.00 27.85 102 TYR A N 1
ATOM 811 C CA . TYR A 1 102 ? 0.014 5.602 69.101 1.00 28.06 102 TYR A CA 1
ATOM 812 C C . TYR A 1 102 ? -1.104 5.274 70.086 1.00 29.10 102 TYR A C 1
ATOM 813 O O . TYR A 1 102 ? -1.931 6.122 70.400 1.00 29.01 102 TYR A O 1
ATOM 822 N N . SER A 1 103 ? -1.132 4.027 70.544 1.00 30.44 103 SER A N 1
ATOM 823 C CA . SER A 1 103 ? -2.126 3.568 71.504 1.00 33.60 103 SER A CA 1
ATOM 824 C C . SER A 1 103 ? -1.464 3.223 72.843 1.00 34.81 103 SER A C 1
ATOM 825 O O . SER A 1 103 ? -0.502 2.446 72.879 1.00 34.74 103 SER A O 1
ATOM 828 N N . ALA A 1 104 ? -1.992 3.777 73.933 1.00 36.63 104 ALA A N 1
ATOM 829 C CA . ALA A 1 104 ? -1.457 3.512 75.265 1.00 38.09 104 ALA A CA 1
ATOM 830 C C . ALA A 1 104 ? -1.320 2.008 75.474 1.00 39.76 104 ALA A C 1
ATOM 831 O O . ALA A 1 104 ? -2.278 1.255 75.286 1.00 39.57 104 ALA A O 1
ATOM 833 N N . ASN A 1 105 ? -0.122 1.583 75.867 1.00 41.02 105 ASN A N 1
ATOM 834 C CA . ASN A 1 105 ? 0.182 0.171 76.090 1.00 42.77 105 ASN A CA 1
ATOM 835 C C . ASN A 1 105 ? -0.085 -0.242 77.536 1.00 43.62 105 ASN A C 1
ATOM 836 O O . ASN A 1 105 ? -1.229 -0.496 77.931 1.00 44.47 105 ASN A O 1
#